Protein AF-A0A1M5GY16-F1 (afdb_monomer)

Mean predicted aligned error: 4.2 Å

Sequence (91 aa):
MSNTTAQPKHLLAFLREHRGNEANFQQINEQIGQALQEEWDAVQRESLQEVQDKYAGAYTTAREQGGSAWPEFERYVSELEKCLLAADKAA

Organism: NCBI:txid1302690

Secondary structure (DSSP, 8-state):
----TT-HHHHHHHHHHHTT-GGGHHHHHHHHHHHTTS---HHHHHHHHHHIIIIIHHHHHHHHTTS--HHHHHHHHHHHHHHHHHHHHH-

Solvent-accessible surface area (backbone atoms only — not comparable to full-atom values): 5143 Å² total; per-residue (Å²): 132,81,80,66,63,53,41,38,65,52,47,48,53,51,47,66,70,44,69,84,42,72,86,39,49,64,62,52,54,49,53,51,55,54,29,68,73,50,93,64,58,69,69,56,43,50,54,49,48,52,46,46,59,56,30,52,48,51,24,52,56,39,43,72,73,73,53,84,31,55,72,38,43,55,50,32,55,52,52,47,47,52,50,32,55,53,46,50,75,76,109

pLDDT: mean 90.0, std 12.17, range [38.84, 97.88]

Foldseek 3Di:
DPPPLLQLVNLLVVLVVQLPDPVCLVVNLVSLVVSLVDDDDPVLSVQSVVLSVVLVVVLVVVVVVPDDSNVSSNSSSVSSNVSSVVRNVVD

Nearest PDB structures (foldseek):
  4e18-assembly1_A  TM=4.528E-01  e=1.389E+00  Gallus gallus

Structure (mmCIF, N/CA/C/O backbone):
data_AF-A0A1M5GY16-F1
#
_entry.id   AF-A0A1M5GY16-F1
#
loop_
_atom_site.group_PDB
_atom_site.id
_atom_site.type_symbol
_atom_site.label_atom_id
_atom_site.label_alt_id
_atom_site.label_comp_id
_atom_site.label_asym_id
_atom_site.label_entity_id
_atom_site.label_seq_id
_atom_site.pdbx_PDB_ins_code
_atom_site.Cartn_x
_atom_site.Cartn_y
_atom_site.Cartn_z
_atom_site.occupancy
_atom_site.B_iso_or_equiv
_atom_site.auth_seq_id
_atom_site.auth_comp_id
_atom_site.auth_asym_id
_atom_site.auth_atom_id
_atom_site.pdbx_PDB_model_num
ATOM 1 N N . MET A 1 1 ? 19.821 -18.843 -3.285 1.00 38.84 1 MET A N 1
ATOM 2 C CA . MET A 1 1 ? 18.383 -19.110 -3.475 1.00 38.84 1 MET A CA 1
ATOM 3 C C . MET A 1 1 ? 17.692 -17.778 -3.285 1.00 38.84 1 MET A C 1
ATOM 5 O O . MET A 1 1 ? 17.627 -17.315 -2.155 1.00 38.84 1 MET A O 1
ATOM 9 N N . SER A 1 2 ? 17.336 -17.097 -4.371 1.00 39.03 2 SER A N 1
ATOM 10 C CA . SER A 1 2 ? 16.651 -15.808 -4.277 1.00 39.03 2 SER A CA 1
ATOM 11 C C . SER A 1 2 ? 15.229 -16.090 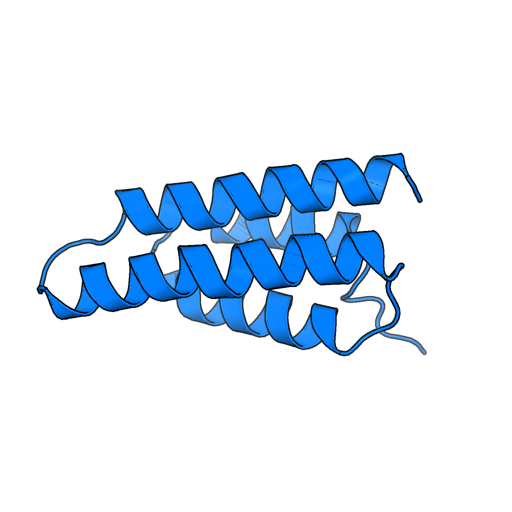-3.812 1.00 39.03 2 SER A C 1
ATOM 13 O O . SER A 1 2 ? 14.418 -16.573 -4.599 1.00 39.03 2 SER A O 1
ATOM 15 N N . ASN A 1 3 ? 14.953 -15.882 -2.524 1.00 41.84 3 ASN A N 1
ATOM 16 C CA . ASN A 1 3 ? 13.585 -15.823 -2.018 1.00 41.84 3 ASN A CA 1
ATOM 17 C C . ASN A 1 3 ? 12.905 -14.710 -2.813 1.00 41.84 3 ASN A C 1
ATOM 19 O O . ASN A 1 3 ? 13.228 -13.547 -2.626 1.00 41.84 3 ASN A O 1
ATOM 23 N N . THR A 1 4 ? 12.091 -15.070 -3.804 1.00 52.84 4 THR A N 1
ATOM 24 C CA . THR A 1 4 ? 11.586 -14.114 -4.796 1.00 52.84 4 THR A CA 1
ATOM 25 C C . THR A 1 4 ? 10.317 -13.459 -4.263 1.00 52.84 4 THR A C 1
ATOM 27 O O . THR A 1 4 ? 9.232 -13.602 -4.825 1.00 52.84 4 THR A O 1
ATOM 30 N N . THR A 1 5 ? 10.427 -12.820 -3.103 1.00 58.94 5 THR A N 1
ATO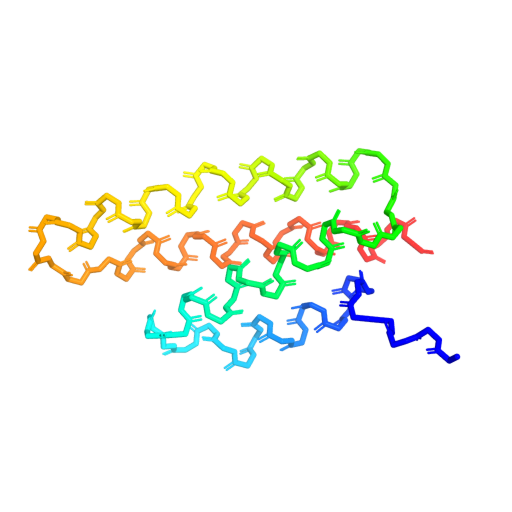M 31 C CA . THR A 1 5 ? 9.320 -12.132 -2.435 1.00 58.94 5 THR A CA 1
ATOM 32 C C . THR A 1 5 ? 8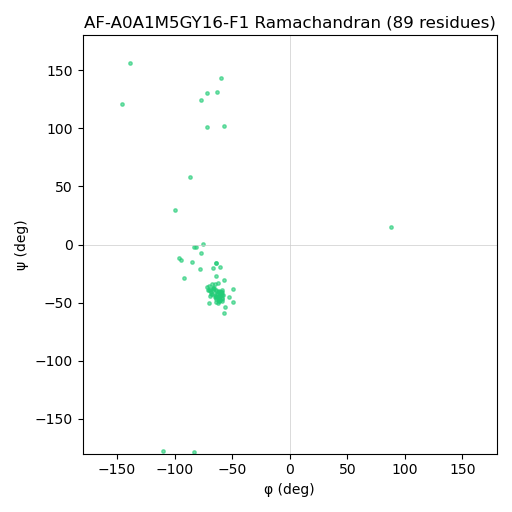.844 -10.910 -3.216 1.00 58.94 5 THR A C 1
ATOM 34 O O . THR A 1 5 ? 7.684 -10.535 -3.067 1.00 58.94 5 THR A O 1
ATOM 37 N N . ALA A 1 6 ? 9.663 -10.363 -4.121 1.00 64.88 6 ALA A N 1
ATOM 38 C CA . ALA A 1 6 ? 9.275 -9.265 -5.002 1.00 64.88 6 ALA A CA 1
ATOM 39 C C . ALA A 1 6 ? 8.516 -9.647 -6.275 1.00 64.88 6 ALA A C 1
ATOM 41 O O . ALA A 1 6 ? 8.123 -8.747 -7.013 1.00 64.88 6 ALA A O 1
ATOM 42 N N . GLN A 1 7 ? 8.263 -10.929 -6.575 1.00 81.62 7 GLN A N 1
ATOM 43 C CA . GLN A 1 7 ? 7.444 -11.204 -7.760 1.00 81.62 7 GLN A CA 1
ATOM 44 C C . GLN A 1 7 ? 6.036 -10.620 -7.573 1.00 81.62 7 GLN A C 1
ATOM 46 O O . GLN A 1 7 ? 5.393 -10.930 -6.560 1.00 81.62 7 GLN A O 1
ATOM 51 N N . PRO A 1 8 ? 5.504 -9.865 -8.555 1.00 89.25 8 PRO A N 1
ATOM 52 C CA . PRO A 1 8 ? 4.165 -9.286 -8.473 1.00 89.25 8 PRO A CA 1
ATOM 53 C C . PRO A 1 8 ? 3.090 -10.304 -8.065 1.00 89.25 8 PRO A C 1
ATOM 55 O O . PRO A 1 8 ? 2.231 -10.001 -7.238 1.00 89.25 8 PRO A O 1
ATOM 58 N N . LYS A 1 9 ? 3.186 -11.552 -8.548 1.00 90.38 9 LYS A N 1
ATOM 59 C CA . LYS A 1 9 ? 2.278 -12.658 -8.184 1.00 90.38 9 LYS A CA 1
ATOM 60 C C . LYS A 1 9 ? 2.289 -13.003 -6.698 1.00 90.38 9 LYS A C 1
ATOM 62 O O . LYS A 1 9 ? 1.224 -13.230 -6.126 1.00 90.38 9 LYS A O 1
ATOM 67 N N . HIS A 1 10 ? 3.465 -13.058 -6.075 1.00 91.44 10 HIS A N 1
ATOM 68 C CA . HIS A 1 10 ? 3.583 -13.381 -4.653 1.00 91.44 10 HIS A CA 1
ATOM 69 C C . HIS A 1 10 ? 3.008 -12.258 -3.791 1.00 91.44 10 HIS A C 1
ATOM 71 O O . HIS A 1 10 ? 2.241 -12.529 -2.869 1.00 91.44 10 HIS A O 1
ATOM 77 N N . LEU A 1 11 ? 3.289 -11.004 -4.147 1.00 93.06 11 LEU A N 1
ATOM 78 C CA . LEU A 1 11 ? 2.729 -9.846 -3.451 1.00 93.06 11 LEU A CA 1
ATOM 79 C C . LEU A 1 11 ? 1.211 -9.746 -3.616 1.00 93.06 11 LEU A C 1
ATOM 81 O O . LEU A 1 11 ? 0.519 -9.425 -2.655 1.00 93.06 11 LEU A O 1
ATOM 85 N N . LEU A 1 12 ? 0.672 -10.080 -4.793 1.00 94.81 12 LEU A N 1
ATOM 86 C CA . LEU A 1 12 ? -0.775 -10.156 -5.016 1.00 94.81 12 LEU A CA 1
ATOM 87 C C . LEU A 1 12 ? -1.441 -11.225 -4.147 1.00 94.81 12 LEU A C 1
ATOM 89 O O . LEU A 1 12 ? -2.499 -10.970 -3.570 1.00 94.81 12 LEU A O 1
ATOM 93 N N . ALA A 1 13 ? -0.846 -12.417 -4.058 1.00 94.19 13 ALA A N 1
ATOM 94 C CA . ALA A 1 13 ? -1.359 -13.486 -3.204 1.00 94.19 13 ALA A CA 1
ATOM 95 C C . ALA A 1 13 ? -1.362 -13.054 -1.731 1.00 94.19 13 ALA A C 1
ATOM 97 O O . ALA A 1 13 ? -2.393 -13.141 -1.066 1.00 94.19 13 ALA A O 1
ATOM 98 N N . PHE A 1 14 ? -0.244 -12.491 -1.274 1.00 95.06 14 PHE A N 1
ATOM 99 C CA . PHE A 1 14 ? -0.08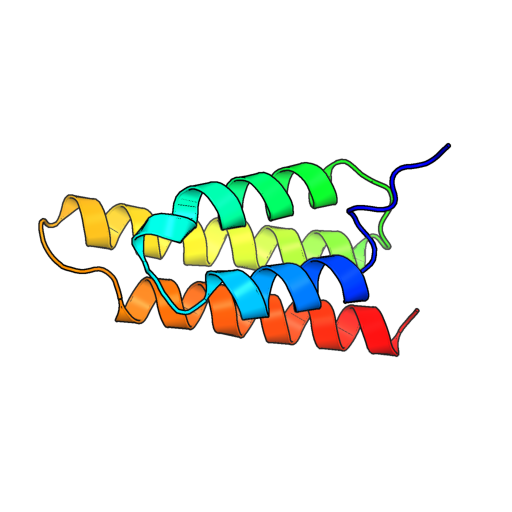8 -11.958 0.072 1.00 95.06 14 PHE A CA 1
ATOM 100 C C . PHE A 1 14 ? -1.115 -10.850 0.384 1.00 95.06 14 PHE A C 1
ATOM 102 O O . PHE A 1 14 ? -1.803 -10.896 1.402 1.00 95.06 14 PHE A O 1
ATOM 109 N N . LEU A 1 15 ? -1.307 -9.882 -0.519 1.00 95.62 15 LEU A N 1
ATOM 110 C CA . LEU A 1 15 ? -2.305 -8.820 -0.345 1.00 95.62 15 LEU A CA 1
ATOM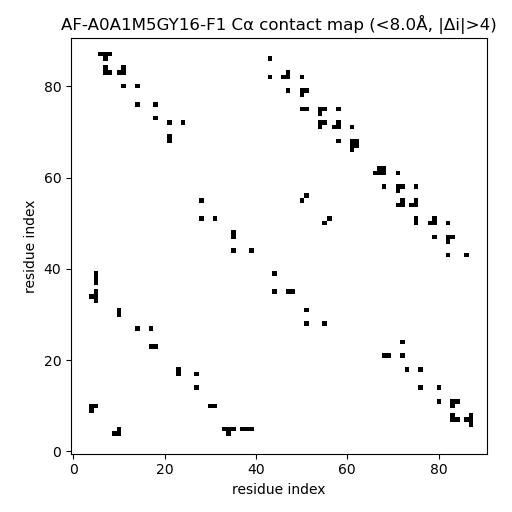 111 C C . LEU A 1 15 ? -3.723 -9.369 -0.216 1.00 95.62 15 LEU A C 1
ATOM 113 O O . LEU A 1 15 ? -4.489 -8.903 0.624 1.00 95.62 15 LEU A O 1
ATOM 117 N N . ARG A 1 16 ? -4.085 -10.368 -1.023 1.00 94.88 16 ARG A N 1
ATOM 118 C CA . ARG A 1 16 ? -5.418 -10.986 -0.975 1.00 94.88 16 ARG A CA 1
ATOM 119 C C . ARG A 1 16 ? -5.670 -11.754 0.314 1.00 94.88 16 ARG A C 1
ATOM 121 O O . ARG A 1 16 ? -6.802 -11.752 0.786 1.00 94.88 16 ARG A O 1
ATOM 128 N N . GLU A 1 17 ? -4.641 -12.370 0.881 1.00 96.44 17 GLU A N 1
ATOM 129 C CA . GLU A 1 17 ? -4.723 -13.041 2.179 1.00 96.44 17 GLU A CA 1
ATOM 130 C C . GLU A 1 17 ? -4.909 -12.034 3.323 1.00 96.44 17 GLU A C 1
ATOM 132 O O . GLU A 1 17 ? -5.732 -12.238 4.216 1.00 96.44 17 GLU A O 1
ATOM 137 N N . HIS A 1 18 ? -4.207 -10.901 3.263 1.00 95.81 18 HIS A N 1
ATOM 138 C CA . HIS A 1 18 ? -4.152 -9.949 4.370 1.00 95.81 18 HIS A CA 1
ATOM 139 C C . HIS A 1 18 ? -5.148 -8.778 4.281 1.00 95.81 18 HIS A C 1
ATOM 141 O O . HIS A 1 18 ? -5.375 -8.110 5.292 1.00 95.81 18 HIS A O 1
ATOM 147 N N . ARG A 1 19 ? -5.814 -8.550 3.138 1.00 95.62 19 ARG A N 1
ATOM 148 C CA . ARG A 1 19 ? -6.771 -7.435 2.942 1.00 95.62 19 ARG A CA 1
ATOM 149 C C . ARG A 1 19 ? -8.023 -7.471 3.817 1.00 95.62 19 ARG A C 1
ATOM 151 O O . ARG A 1 19 ? -8.750 -6.488 3.863 1.00 95.62 19 ARG A O 1
ATOM 158 N N . GLY A 1 20 ? -8.337 -8.604 4.442 1.00 94.38 20 GLY A N 1
ATOM 159 C CA . GLY A 1 20 ? -9.574 -8.773 5.212 1.00 94.38 20 GLY A CA 1
ATOM 160 C C . GLY A 1 20 ? -9.557 -8.118 6.595 1.00 94.38 20 GLY A C 1
ATOM 161 O O . GLY A 1 20 ? -10.582 -8.118 7.270 1.00 94.38 20 GLY A O 1
ATOM 162 N N . ASN A 1 21 ? -8.410 -7.600 7.044 1.00 94.56 21 ASN A N 1
ATOM 163 C CA . ASN A 1 21 ? -8.250 -7.067 8.392 1.00 94.56 21 ASN A CA 1
ATOM 164 C C . ASN A 1 21 ? -7.285 -5.873 8.405 1.00 94.56 21 ASN A C 1
ATOM 166 O O . ASN A 1 21 ? -6.112 -6.016 8.069 1.00 94.56 21 ASN A O 1
ATOM 170 N N . GLU A 1 22 ? -7.774 -4.721 8.864 1.00 94.94 22 GLU A N 1
ATOM 171 C CA . GLU A 1 22 ? -7.021 -3.466 8.998 1.00 94.94 22 GLU A CA 1
ATOM 172 C C . GLU A 1 22 ? -5.777 -3.619 9.885 1.00 94.94 22 GLU A C 1
ATOM 174 O O . GLU A 1 22 ? -4.750 -2.987 9.643 1.00 94.94 22 GLU A O 1
ATOM 179 N N . ALA A 1 23 ? -5.820 -4.523 10.872 1.00 94.31 23 ALA A N 1
ATOM 180 C CA . ALA A 1 23 ? -4.675 -4.822 11.732 1.00 94.31 23 ALA A CA 1
ATOM 181 C C . ALA A 1 23 ? -3.456 -5.359 10.956 1.00 94.31 23 ALA A C 1
ATOM 183 O O . ALA A 1 23 ? -2.333 -5.273 11.449 1.00 94.31 23 ALA A O 1
ATOM 184 N N . ASN A 1 24 ? -3.654 -5.863 9.733 1.00 96.56 24 ASN A N 1
ATOM 185 C CA . ASN A 1 24 ? -2.574 -6.345 8.875 1.00 96.56 24 ASN A CA 1
ATOM 186 C C . ASN A 1 24 ? -1.843 -5.222 8.125 1.00 96.56 24 ASN A C 1
ATOM 188 O O . ASN A 1 24 ? -0.895 -5.512 7.397 1.00 96.56 24 ASN A O 1
ATOM 192 N N . PHE A 1 25 ? -2.250 -3.954 8.274 1.00 96.75 25 PHE A N 1
ATOM 193 C CA . PHE A 1 25 ? -1.624 -2.827 7.577 1.00 96.75 25 PHE A CA 1
ATOM 194 C C . PHE A 1 25 ? -0.099 -2.826 7.702 1.00 96.75 25 PHE A C 1
ATOM 196 O O . PHE A 1 25 ? 0.593 -2.712 6.695 1.00 96.75 25 PHE A O 1
ATOM 203 N N . GLN A 1 26 ? 0.424 -2.973 8.924 1.00 95.94 26 GLN A N 1
ATOM 204 C CA . GLN A 1 26 ? 1.865 -2.921 9.157 1.00 95.94 26 GLN A CA 1
ATOM 205 C C . GLN A 1 26 ? 2.583 -4.046 8.407 1.00 95.94 26 GLN A C 1
ATOM 207 O O . GLN A 1 26 ? 3.559 -3.788 7.710 1.00 95.94 26 GLN A O 1
ATOM 212 N N . GLN A 1 27 ? 2.045 -5.265 8.477 1.00 96.38 27 GLN A N 1
ATOM 213 C CA . GLN A 1 27 ? 2.594 -6.422 7.777 1.00 96.38 27 GLN A CA 1
ATOM 214 C C . GLN A 1 27 ? 2.588 -6.213 6.254 1.00 96.38 27 GLN A C 1
ATOM 216 O O . GLN A 1 27 ? 3.559 -6.544 5.578 1.00 96.38 27 GLN A O 1
ATOM 221 N N . ILE A 1 28 ? 1.518 -5.621 5.710 1.00 96.44 28 ILE A N 1
ATOM 222 C CA . ILE A 1 28 ? 1.431 -5.271 4.287 1.00 96.44 28 ILE A CA 1
ATOM 223 C C . ILE A 1 28 ? 2.465 -4.221 3.908 1.00 96.44 28 ILE A C 1
ATOM 225 O O . ILE A 1 28 ? 3.200 -4.409 2.940 1.00 96.44 28 ILE A O 1
ATOM 229 N N . ASN A 1 29 ? 2.556 -3.142 4.677 1.00 96.19 29 ASN A N 1
ATOM 230 C CA . ASN A 1 29 ? 3.473 -2.056 4.378 1.00 96.19 29 ASN A CA 1
ATOM 231 C C . ASN A 1 29 ? 4.942 -2.504 4.457 1.00 96.19 29 ASN A C 1
ATOM 233 O O . ASN A 1 29 ? 5.747 -2.130 3.607 1.00 96.19 29 ASN A O 1
ATOM 237 N N . GLU A 1 30 ? 5.288 -3.347 5.431 1.00 95.12 30 GLU A N 1
ATOM 238 C CA . GLU A 1 30 ? 6.622 -3.941 5.557 1.00 95.12 30 GLU A CA 1
ATOM 239 C C . GLU A 1 30 ? 6.945 -4.868 4.381 1.00 95.12 30 GLU A C 1
ATOM 241 O O . GLU A 1 30 ? 8.026 -4.754 3.804 1.00 95.12 30 GLU A O 1
ATOM 246 N N . GLN A 1 31 ? 6.010 -5.733 3.975 1.00 94.44 31 GLN A N 1
ATOM 247 C CA . GLN A 1 31 ? 6.212 -6.641 2.843 1.00 94.44 31 GLN A CA 1
ATOM 248 C C . GLN A 1 31 ? 6.432 -5.876 1.528 1.00 94.44 31 GLN A C 1
ATOM 250 O O . GLN A 1 31 ? 7.304 -6.239 0.738 1.00 94.44 31 GLN A O 1
ATOM 255 N N . ILE A 1 32 ? 5.682 -4.792 1.301 1.00 94.50 32 ILE A N 1
ATOM 256 C CA . ILE A 1 32 ? 5.871 -3.912 0.138 1.00 94.50 32 ILE A CA 1
ATOM 257 C C . ILE A 1 32 ? 7.209 -3.169 0.219 1.00 94.50 32 ILE A C 1
ATOM 259 O O . ILE A 1 32 ? 7.936 -3.115 -0.771 1.00 94.50 32 ILE A O 1
ATOM 263 N N . GLY A 1 33 ? 7.582 -2.657 1.395 1.00 93.94 33 GLY A N 1
ATOM 264 C CA . GLY A 1 33 ? 8.874 -1.999 1.599 1.00 93.94 33 GLY A CA 1
ATOM 265 C C . GLY A 1 33 ? 10.066 -2.930 1.355 1.00 93.94 33 GLY A C 1
ATOM 266 O O . GLY A 1 33 ? 11.046 -2.518 0.739 1.00 93.94 33 GLY A O 1
ATOM 267 N N . GLN A 1 34 ? 9.976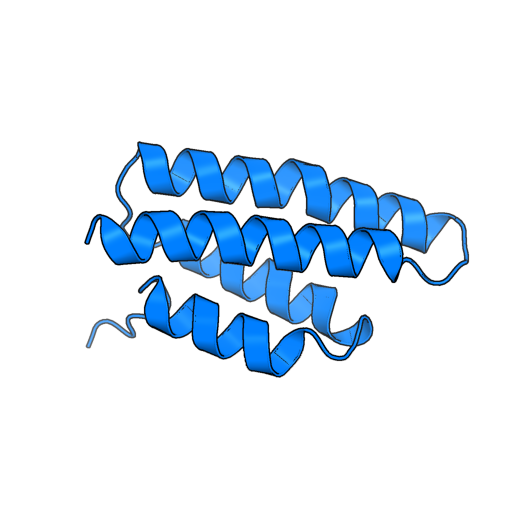 -4.195 1.778 1.00 92.62 34 GLN A N 1
ATOM 268 C CA . GLN A 1 34 ? 10.981 -5.218 1.470 1.00 92.62 34 GLN A CA 1
ATOM 269 C C . GLN A 1 34 ? 11.042 -5.501 -0.029 1.00 92.62 34 GLN A C 1
ATOM 271 O O . GLN A 1 34 ? 12.128 -5.509 -0.603 1.00 92.62 34 GLN A O 1
ATOM 276 N N . ALA A 1 35 ? 9.887 -5.657 -0.681 1.00 91.06 35 ALA A N 1
ATOM 277 C CA . ALA A 1 35 ? 9.841 -5.876 -2.118 1.00 91.06 35 ALA A CA 1
ATOM 278 C C . ALA A 1 35 ? 10.500 -4.731 -2.894 1.00 91.06 35 ALA A C 1
ATOM 280 O O . ALA A 1 35 ? 11.258 -4.992 -3.819 1.00 91.06 35 ALA A O 1
ATOM 281 N N . LEU A 1 36 ? 10.290 -3.477 -2.487 1.00 91.31 36 LEU A N 1
ATOM 282 C CA . LEU A 1 36 ? 10.937 -2.310 -3.092 1.00 91.31 36 LEU A CA 1
ATOM 283 C C . LEU A 1 36 ? 12.466 -2.297 -2.928 1.00 91.31 36 LEU A C 1
ATOM 285 O O . LEU A 1 36 ? 13.138 -1.548 -3.630 1.00 91.31 36 LEU A O 1
ATOM 289 N N . GLN A 1 37 ? 13.053 -3.097 -2.035 1.00 89.75 37 GLN A N 1
ATOM 290 C CA . GLN A 1 37 ? 14.511 -3.258 -1.939 1.00 89.75 37 GLN A CA 1
ATOM 291 C C . GLN A 1 37 ? 15.069 -4.303 -2.915 1.00 89.75 37 GLN A C 1
ATOM 293 O O . GLN A 1 37 ? 16.277 -4.320 -3.151 1.00 89.75 37 GLN A O 1
ATOM 298 N N . GLU A 1 38 ? 14.215 -5.150 -3.488 1.00 88.50 38 GLU A N 1
ATOM 299 C CA . GLU A 1 38 ? 14.596 -6.144 -4.492 1.00 88.50 38 GLU A CA 1
ATOM 300 C C . GLU A 1 38 ? 14.657 -5.527 -5.908 1.00 88.50 38 GLU A C 1
ATOM 302 O O . GLU A 1 38 ? 14.475 -4.320 -6.111 1.00 88.50 38 GLU A O 1
ATOM 307 N N . GLU A 1 39 ? 14.964 -6.359 -6.905 1.00 84.69 39 GLU A N 1
ATOM 308 C CA . GLU A 1 39 ? 15.062 -5.954 -8.308 1.00 84.69 39 GLU A CA 1
ATOM 309 C C . GLU A 1 39 ? 13.669 -5.793 -8.936 1.00 84.69 39 GLU A C 1
ATOM 311 O O . GLU A 1 39 ? 12.860 -6.719 -8.937 1.00 84.69 39 GLU A O 1
ATOM 316 N N . TRP A 1 40 ? 13.416 -4.605 -9.483 1.00 86.69 40 TRP A N 1
ATOM 317 C CA . TRP A 1 40 ? 12.196 -4.223 -10.193 1.00 86.69 40 TRP A CA 1
ATOM 318 C C . TRP A 1 40 ? 12.567 -3.403 -11.419 1.00 86.69 40 TRP A C 1
ATOM 320 O O . TRP A 1 40 ? 13.593 -2.717 -11.429 1.00 86.69 40 TRP A O 1
ATOM 330 N N . ASP A 1 41 ? 11.682 -3.390 -12.410 1.00 89.38 41 ASP A N 1
ATOM 331 C CA . ASP A 1 41 ? 11.713 -2.334 -13.414 1.00 89.38 41 ASP A CA 1
ATOM 332 C C . ASP A 1 41 ? 11.528 -0.955 -12.747 1.00 89.38 41 ASP A C 1
ATOM 334 O O . ASP A 1 41 ? 10.767 -0.810 -11.786 1.00 89.38 41 ASP A O 1
ATOM 338 N N . ALA A 1 42 ? 12.228 0.067 -13.250 1.00 90.38 42 ALA A N 1
ATOM 339 C CA . ALA A 1 42 ? 12.247 1.394 -12.636 1.00 90.38 42 ALA A CA 1
ATOM 340 C C . ALA A 1 42 ? 10.847 2.024 -12.555 1.00 90.38 42 ALA A C 1
ATOM 342 O O . ALA A 1 42 ? 10.496 2.592 -11.521 1.00 90.38 42 ALA A O 1
ATOM 343 N N . VAL A 1 43 ? 10.032 1.866 -13.604 1.00 90.25 43 VAL A N 1
ATOM 344 C CA . VAL A 1 43 ? 8.671 2.420 -13.668 1.00 90.25 43 VAL A CA 1
ATOM 345 C C . VAL A 1 43 ? 7.745 1.667 -12.717 1.00 90.25 43 VAL A C 1
ATOM 347 O O . VAL A 1 43 ? 6.913 2.272 -12.037 1.00 90.25 43 VAL A O 1
ATOM 350 N N . GLN A 1 44 ? 7.897 0.344 -12.631 1.00 90.81 44 GLN A N 1
ATOM 351 C CA . GLN A 1 44 ? 7.124 -0.480 -11.698 1.00 90.81 44 GLN A CA 1
ATOM 352 C C . GLN A 1 44 ? 7.458 -0.143 -10.241 1.00 90.81 44 GLN A C 1
ATOM 354 O O . GLN A 1 44 ? 6.552 0.000 -9.419 1.00 90.81 44 GLN A O 1
ATOM 359 N N . ARG A 1 45 ? 8.749 0.029 -9.933 1.00 92.44 45 ARG A N 1
ATOM 360 C CA . ARG A 1 45 ? 9.232 0.431 -8.609 1.00 92.44 45 ARG A CA 1
ATOM 361 C C . ARG A 1 45 ? 8.702 1.803 -8.211 1.00 92.44 45 ARG A C 1
ATOM 363 O O . ARG A 1 45 ? 8.201 1.948 -7.103 1.00 92.44 45 ARG A O 1
ATOM 370 N N . GLU A 1 46 ? 8.811 2.788 -9.101 1.00 94.44 46 GLU A N 1
ATOM 371 C CA . GLU A 1 46 ? 8.314 4.147 -8.868 1.00 94.44 46 GLU A CA 1
ATOM 372 C C . GLU A 1 46 ? 6.806 4.135 -8.600 1.00 94.44 46 GLU A C 1
ATOM 374 O O . GLU A 1 46 ? 6.367 4.636 -7.568 1.00 94.44 46 GLU A O 1
ATOM 379 N N . SER A 1 47 ? 6.029 3.447 -9.443 1.00 93.38 47 SER A N 1
ATOM 380 C CA . SER A 1 47 ? 4.574 3.321 -9.269 1.00 93.38 47 SER A CA 1
ATOM 381 C C . SER A 1 47 ? 4.201 2.693 -7.920 1.00 93.38 47 SER A C 1
ATOM 383 O O . SER A 1 47 ? 3.287 3.157 -7.236 1.00 93.38 47 SER A O 1
ATOM 385 N N . LEU A 1 48 ? 4.911 1.636 -7.513 1.00 94.06 48 LEU A N 1
ATOM 386 C CA . LEU A 1 48 ? 4.646 0.947 -6.252 1.00 94.06 48 LEU A CA 1
ATOM 387 C C . LEU A 1 48 ? 5.048 1.800 -5.037 1.00 94.06 48 LEU A C 1
ATOM 389 O O . LEU A 1 48 ? 4.310 1.832 -4.050 1.00 94.06 48 LEU A O 1
ATOM 393 N N . GLN A 1 49 ? 6.168 2.526 -5.124 1.00 95.56 49 GLN A N 1
ATOM 394 C CA . GLN A 1 49 ? 6.621 3.463 -4.091 1.00 95.56 49 GLN A CA 1
ATOM 395 C C . GLN A 1 49 ? 5.646 4.631 -3.921 1.00 95.56 49 GLN A C 1
ATOM 397 O O . GLN A 1 49 ? 5.277 4.953 -2.796 1.00 95.56 49 GLN A O 1
ATOM 402 N N . GLU A 1 50 ? 5.158 5.223 -5.015 1.00 95.88 50 GLU A N 1
ATOM 403 C CA . GLU A 1 50 ? 4.170 6.306 -4.956 1.00 95.88 50 GLU A CA 1
ATOM 404 C C . GLU A 1 50 ? 2.880 5.870 -4.254 1.00 95.88 50 GLU A C 1
ATOM 406 O O . GLU A 1 50 ? 2.319 6.611 -3.439 1.00 95.88 50 GLU A O 1
ATOM 411 N N . VAL A 1 51 ? 2.402 4.656 -4.552 1.00 96.31 51 VAL A N 1
ATOM 412 C CA . VAL A 1 51 ? 1.235 4.079 -3.876 1.00 96.31 51 VAL A CA 1
ATOM 413 C C . VAL A 1 51 ? 1.525 3.873 -2.390 1.00 96.31 51 VAL A C 1
ATOM 415 O O . VAL A 1 51 ? 0.683 4.231 -1.561 1.00 96.31 51 VAL A O 1
ATOM 418 N N . GLN A 1 52 ? 2.697 3.329 -2.046 1.00 95.31 52 GLN A N 1
ATOM 419 C CA . GLN A 1 52 ? 3.110 3.156 -0.656 1.00 95.31 52 GLN A CA 1
ATOM 420 C C . GLN A 1 52 ? 3.097 4.493 0.086 1.00 95.31 52 GLN A C 1
ATOM 422 O O . GLN A 1 52 ? 2.329 4.648 1.030 1.00 95.31 52 GLN A O 1
ATOM 427 N N . ASP A 1 53 ? 3.858 5.481 -0.371 1.00 94.88 53 ASP A N 1
ATOM 428 C CA . ASP A 1 53 ? 4.041 6.746 0.344 1.00 94.88 53 ASP A CA 1
ATOM 429 C C . ASP A 1 53 ? 2.720 7.503 0.517 1.00 94.88 53 ASP A C 1
ATOM 431 O O . ASP A 1 53 ? 2.387 7.981 1.607 1.00 94.88 53 ASP A O 1
ATOM 435 N N . LYS A 1 54 ? 1.920 7.574 -0.551 1.00 95.31 54 LYS A N 1
ATOM 436 C CA . LYS A 1 54 ? 0.676 8.344 -0.556 1.00 95.31 54 LYS A CA 1
ATOM 437 C C . LYS A 1 54 ? -0.402 7.719 0.321 1.00 95.31 54 LYS A C 1
ATOM 439 O O . LYS A 1 54 ? -1.044 8.416 1.109 1.00 95.31 54 LYS A O 1
ATOM 444 N N . TYR A 1 55 ? -0.658 6.426 0.149 1.00 95.88 55 TYR A N 1
ATOM 445 C CA . TYR A 1 55 ? -1.815 5.784 0.769 1.00 95.88 55 TYR A CA 1
ATOM 446 C C . TYR A 1 55 ? -1.491 5.182 2.141 1.00 95.88 55 TYR A C 1
ATOM 448 O O . TYR A 1 55 ? -2.362 5.205 3.012 1.00 95.88 55 TYR A O 1
ATOM 456 N N . ALA A 1 56 ? -0.248 4.752 2.394 1.00 94.75 56 ALA A N 1
ATOM 457 C CA . ALA A 1 56 ? 0.185 4.381 3.744 1.00 94.75 56 ALA A CA 1
ATOM 458 C C . ALA A 1 56 ? 0.223 5.603 4.679 1.00 94.75 56 ALA A C 1
ATOM 460 O O . ALA A 1 56 ? -0.180 5.508 5.843 1.00 94.75 56 ALA A O 1
ATOM 461 N N . GLY A 1 57 ? 0.633 6.769 4.159 1.00 93.62 57 GLY A N 1
ATOM 462 C CA . GLY A 1 57 ? 0.561 8.040 4.882 1.00 93.62 57 GLY A CA 1
ATOM 463 C C . GLY A 1 57 ? -0.877 8.411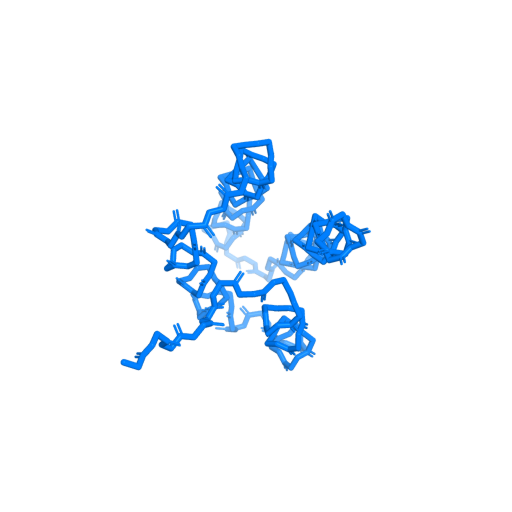 5.249 1.00 93.62 57 GLY A C 1
ATOM 464 O O . GLY A 1 57 ? -1.166 8.680 6.413 1.00 93.62 57 GLY A O 1
ATOM 465 N N . ALA A 1 58 ? -1.800 8.333 4.282 1.00 94.62 58 ALA A N 1
ATOM 466 C CA . ALA A 1 58 ? -3.219 8.610 4.513 1.00 94.62 58 ALA A CA 1
ATOM 467 C C . ALA A 1 58 ? -3.838 7.693 5.584 1.00 94.62 58 ALA A C 1
ATOM 469 O O . ALA A 1 58 ? -4.543 8.179 6.468 1.00 94.62 58 ALA A O 1
ATOM 470 N N . TYR A 1 59 ? -3.532 6.391 5.548 1.00 95.19 59 TYR A N 1
ATOM 471 C CA . TYR A 1 59 ? -3.965 5.449 6.582 1.00 95.19 59 TYR A CA 1
ATOM 472 C C . TYR A 1 59 ? -3.429 5.825 7.969 1.00 95.19 59 TYR A C 1
ATOM 474 O O . TYR A 1 59 ? -4.193 5.880 8.932 1.00 95.19 59 TYR A O 1
ATOM 482 N N . THR A 1 60 ? -2.129 6.118 8.077 1.00 94.00 60 THR A N 1
ATOM 483 C CA . THR A 1 60 ? -1.500 6.475 9.360 1.00 94.00 60 THR A CA 1
ATOM 484 C C . THR A 1 60 ? -2.159 7.714 9.964 1.00 94.00 60 THR A C 1
ATOM 486 O O . THR A 1 60 ? -2.567 7.692 11.123 1.00 94.00 60 THR A O 1
ATOM 489 N N . THR A 1 61 ? -2.373 8.755 9.156 1.00 94.25 61 THR A N 1
ATOM 490 C CA . THR A 1 61 ? -3.077 9.969 9.589 1.00 94.25 61 THR A CA 1
ATOM 491 C C . THR A 1 61 ? -4.513 9.682 10.042 1.00 94.25 61 THR A C 1
ATOM 493 O O . THR A 1 61 ? -4.958 10.234 11.046 1.00 94.25 61 THR A O 1
ATOM 496 N N . ALA A 1 62 ? -5.249 8.809 9.347 1.00 93.56 62 ALA A N 1
ATOM 497 C CA . ALA A 1 62 ? -6.605 8.432 9.748 1.00 93.56 62 ALA A CA 1
ATOM 498 C C . ALA A 1 62 ? -6.629 7.638 11.072 1.00 93.56 62 ALA A C 1
ATOM 500 O O . ALA A 1 62 ? -7.494 7.873 11.919 1.00 93.56 62 ALA A O 1
ATO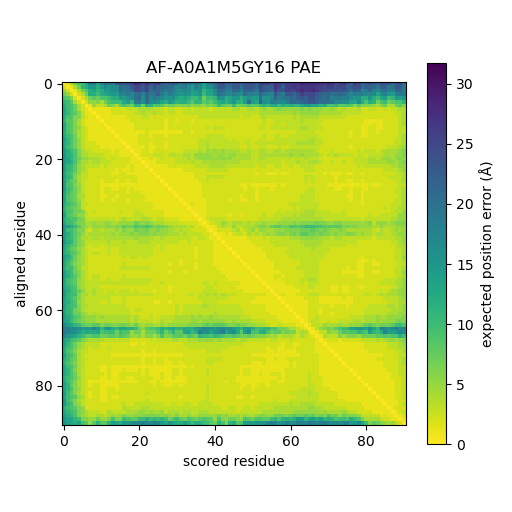M 501 N N . ARG A 1 63 ? -5.648 6.754 11.307 1.00 92.25 63 ARG A N 1
ATOM 502 C CA . ARG A 1 63 ? -5.496 6.024 12.582 1.00 92.25 63 ARG A CA 1
ATOM 503 C C . ARG A 1 63 ? -5.198 6.951 13.756 1.00 92.25 63 ARG A C 1
ATOM 505 O O . ARG A 1 63 ? -5.752 6.755 14.837 1.00 92.25 63 ARG A O 1
ATOM 512 N N . GLU A 1 64 ? -4.358 7.960 13.550 1.00 93.62 64 GLU A N 1
ATOM 513 C CA . GLU A 1 64 ? -4.010 8.956 14.573 1.00 93.62 64 GLU A CA 1
ATOM 514 C C . GLU A 1 64 ? -5.214 9.799 15.017 1.00 93.62 64 GLU A C 1
ATOM 516 O O . GLU A 1 64 ? -5.276 10.231 16.167 1.00 93.62 64 GLU A O 1
ATOM 521 N N . GLN A 1 65 ? -6.211 9.979 14.147 1.00 92.69 65 GLN A N 1
ATOM 522 C CA . GLN A 1 65 ? -7.451 10.699 14.462 1.00 92.69 65 GLN A CA 1
ATOM 523 C C . GLN A 1 65 ? -8.430 9.889 15.337 1.00 92.69 65 GLN A C 1
ATOM 525 O O . GLN A 1 65 ? -9.485 10.399 15.714 1.00 92.69 65 GLN A O 1
ATOM 530 N N . GLY A 1 66 ? -8.076 8.655 15.717 1.00 76.50 66 GLY A N 1
ATOM 531 C CA . GLY A 1 66 ? -8.771 7.887 16.757 1.00 76.50 66 GLY A CA 1
ATOM 532 C C . GLY A 1 66 ? -9.955 7.044 16.278 1.00 76.50 66 GLY A C 1
ATOM 533 O O . GLY A 1 66 ? -10.747 6.592 17.105 1.00 76.50 66 GLY A O 1
ATOM 534 N N . GLY A 1 67 ? -10.078 6.811 14.968 1.00 82.12 67 GLY A N 1
ATOM 535 C CA . GLY A 1 67 ? -11.117 5.972 14.365 1.00 82.12 67 GLY A CA 1
ATOM 536 C C . GLY A 1 67 ? -10.602 4.656 13.774 1.00 82.12 67 GLY A C 1
ATOM 537 O O . GLY A 1 67 ? -9.414 4.322 13.836 1.00 82.12 67 GLY A O 1
ATOM 538 N N . SER A 1 68 ? -11.525 3.904 13.170 1.00 88.06 68 SER A N 1
ATOM 539 C CA . SER A 1 68 ? -11.151 2.927 12.144 1.00 88.06 68 SER A CA 1
ATOM 540 C C . SER A 1 68 ? -10.753 3.693 10.886 1.00 88.06 68 SER A C 1
ATOM 542 O O . SER A 1 68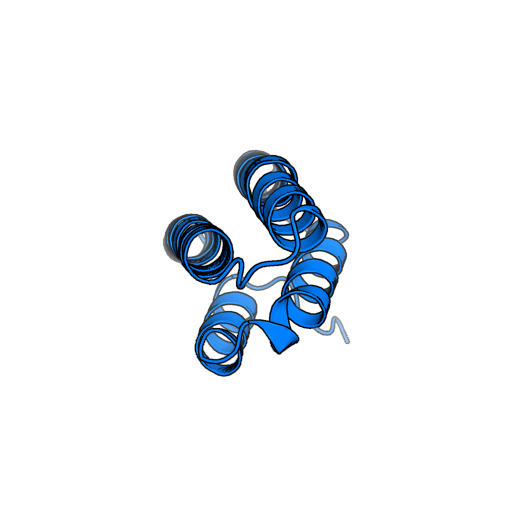 ? -11.492 4.571 10.444 1.00 88.06 68 SER A O 1
ATOM 544 N N . ALA A 1 69 ? -9.597 3.350 10.329 1.00 95.50 69 ALA A N 1
ATOM 545 C CA . ALA A 1 69 ? -9.100 3.837 9.049 1.00 95.50 69 ALA A CA 1
ATOM 546 C C . ALA A 1 69 ? -9.366 2.800 7.946 1.00 95.50 69 ALA A C 1
ATOM 548 O O . ALA A 1 69 ? -8.606 2.680 6.985 1.00 95.50 69 ALA A O 1
ATOM 549 N N . TRP A 1 70 ? -10.436 2.007 8.100 1.00 95.56 70 TRP A N 1
ATOM 550 C CA . TRP A 1 70 ? -10.840 0.987 7.138 1.00 95.56 70 TRP A CA 1
ATOM 551 C C . TRP A 1 70 ? -10.978 1.533 5.706 1.00 95.56 70 TRP A C 1
ATOM 553 O O . TRP A 1 70 ? -10.431 0.903 4.801 1.00 95.56 70 TRP A O 1
ATOM 563 N N . PRO A 1 71 ? -11.616 2.697 5.454 1.00 95.88 71 PRO A N 1
ATOM 564 C CA . PRO A 1 71 ? -11.697 3.249 4.100 1.00 95.88 71 PRO A CA 1
ATOM 565 C C . PRO A 1 71 ? -10.320 3.533 3.483 1.00 95.88 71 PRO A C 1
ATOM 567 O O . PRO A 1 71 ? -10.081 3.239 2.309 1.00 95.88 71 PRO A O 1
ATOM 570 N N . GLU A 1 72 ? -9.395 4.087 4.265 1.00 97.12 72 GLU A N 1
ATOM 571 C CA . GLU A 1 72 ? -8.028 4.383 3.841 1.00 97.12 72 GLU A CA 1
ATOM 572 C C . GLU A 1 72 ? -7.220 3.102 3.624 1.00 97.12 72 GLU A C 1
ATOM 574 O O . GLU A 1 72 ? -6.481 2.999 2.643 1.00 97.12 72 GLU A O 1
ATOM 579 N N . PHE A 1 73 ? -7.405 2.104 4.488 1.00 97.50 73 PHE A N 1
ATOM 580 C CA . PHE A 1 73 ? -6.806 0.782 4.352 1.00 97.50 73 PHE A CA 1
ATOM 581 C C . PHE A 1 73 ? -7.286 0.066 3.083 1.00 97.50 73 PHE A C 1
ATOM 583 O O . PHE A 1 73 ? -6.461 -0.372 2.280 1.00 97.50 73 PHE A O 1
ATOM 590 N N . GLU A 1 74 ? -8.599 -0.003 2.839 1.00 97.19 74 GLU A N 1
ATOM 591 C CA . GLU A 1 74 ? -9.147 -0.607 1.618 1.00 97.19 74 GLU A CA 1
ATOM 592 C C . GLU A 1 74 ? -8.636 0.096 0.366 1.00 97.19 74 GLU A C 1
ATOM 594 O O . GLU A 1 74 ? -8.317 -0.557 -0.635 1.00 97.19 74 GLU A O 1
ATOM 599 N N . ARG A 1 75 ? -8.524 1.426 0.419 1.00 97.12 75 ARG A N 1
ATOM 600 C CA . ARG A 1 75 ? -7.964 2.207 -0.678 1.00 97.12 75 ARG A CA 1
ATOM 601 C C . ARG A 1 75 ? -6.495 1.869 -0.909 1.00 97.12 75 ARG A C 1
ATOM 603 O O . ARG A 1 75 ? -6.125 1.624 -2.052 1.00 97.12 75 ARG A O 1
ATOM 610 N N . TYR A 1 76 ? -5.686 1.807 0.146 1.00 97.75 76 TYR A N 1
ATOM 611 C CA . TYR A 1 76 ? -4.275 1.432 0.056 1.00 97.75 76 TYR A CA 1
ATOM 612 C C . TYR A 1 76 ? -4.098 0.059 -0.599 1.00 97.75 76 TYR A C 1
ATOM 614 O O . TYR A 1 76 ? -3.428 -0.053 -1.625 1.00 97.75 76 TYR A O 1
ATOM 622 N N . VAL A 1 77 ? -4.775 -0.967 -0.079 1.00 97.62 77 VAL A N 1
ATOM 623 C CA . VAL A 1 77 ? -4.715 -2.334 -0.622 1.00 97.62 77 VAL A CA 1
ATOM 624 C C . VAL A 1 77 ? -5.188 -2.375 -2.080 1.00 97.62 77 VAL A C 1
ATOM 626 O O . VAL A 1 77 ? -4.573 -3.048 -2.906 1.00 97.62 77 VAL A O 1
ATOM 629 N N . SER A 1 78 ? -6.253 -1.647 -2.427 1.00 97.62 78 SER A N 1
ATOM 630 C CA . SER A 1 78 ? -6.792 -1.636 -3.794 1.00 97.62 78 SER A CA 1
ATOM 631 C C . SER A 1 78 ? -5.835 -0.998 -4.801 1.00 97.62 78 SER A C 1
ATOM 633 O O . SER A 1 78 ? -5.715 -1.477 -5.928 1.00 97.62 78 SER A O 1
ATOM 635 N N . GLU A 1 79 ? -5.153 0.082 -4.422 1.00 97.88 79 GLU A N 1
ATOM 636 C CA . GLU A 1 79 ? -4.176 0.746 -5.291 1.00 97.88 79 GLU A CA 1
ATOM 637 C C . GLU A 1 79 ? -2.899 -0.091 -5.446 1.00 97.88 79 GLU A C 1
ATOM 639 O O . GLU A 1 79 ? -2.376 -0.200 -6.556 1.00 97.88 79 GLU A O 1
ATOM 644 N N . LEU A 1 80 ? -2.461 -0.784 -4.387 1.00 97.00 80 LEU A N 1
ATOM 645 C CA . LEU A 1 80 ? -1.386 -1.776 -4.490 1.00 97.00 80 LEU A CA 1
ATOM 646 C C . LEU A 1 80 ? -1.772 -2.915 -5.438 1.00 97.00 80 LEU A C 1
ATOM 648 O O . LEU A 1 80 ? -0.991 -3.268 -6.317 1.00 97.00 80 LEU A O 1
ATOM 652 N N . GLU A 1 81 ? -2.983 -3.471 -5.306 1.00 96.50 81 GLU A N 1
ATOM 653 C CA . GLU A 1 81 ? -3.460 -4.553 -6.176 1.00 96.50 81 GLU A CA 1
ATOM 654 C C . GLU A 1 81 ? -3.476 -4.117 -7.649 1.00 96.50 81 GLU A C 1
ATOM 656 O O . GLU A 1 81 ? -3.022 -4.867 -8.512 1.00 96.50 81 GLU A O 1
ATOM 661 N N . LYS A 1 82 ? -3.914 -2.887 -7.953 1.00 95.88 82 LYS A N 1
ATOM 662 C CA . LYS A 1 82 ? -3.853 -2.335 -9.319 1.00 95.88 82 LYS A CA 1
ATOM 663 C C . LYS A 1 82 ? -2.419 -2.238 -9.838 1.00 95.88 82 LYS A C 1
ATOM 665 O O . LYS A 1 82 ? -2.162 -2.668 -10.962 1.00 95.88 82 LYS A O 1
ATOM 670 N N . CYS A 1 83 ? -1.506 -1.693 -9.033 1.00 94.62 83 CYS A N 1
ATOM 671 C CA . CYS A 1 83 ? -0.103 -1.531 -9.408 1.00 94.62 83 CYS A CA 1
ATOM 672 C C . CYS A 1 83 ? 0.557 -2.888 -9.691 1.00 94.62 83 CYS A C 1
ATOM 674 O O . CYS A 1 83 ? 1.194 -3.083 -10.725 1.00 94.62 83 CYS A O 1
ATOM 676 N N . LEU A 1 84 ? 0.334 -3.864 -8.812 1.00 94.31 84 LEU A N 1
ATOM 677 C CA . LEU A 1 84 ? 0.908 -5.199 -8.944 1.00 94.31 84 LEU A CA 1
ATOM 678 C C . LEU A 1 84 ? 0.289 -5.996 -10.098 1.00 94.31 84 LEU A C 1
ATOM 680 O O . LEU A 1 84 ? 1.007 -6.717 -10.782 1.00 94.31 84 LEU A O 1
ATOM 684 N N . LEU A 1 85 ? -1.012 -5.845 -10.376 1.00 94.75 85 LEU A N 1
ATOM 685 C CA . LEU A 1 85 ? -1.641 -6.448 -11.559 1.00 94.75 85 LEU A CA 1
ATOM 686 C C . LEU A 1 85 ? -1.100 -5.864 -12.869 1.00 94.75 85 LEU A C 1
ATOM 688 O O . LEU A 1 85 ? -1.041 -6.575 -13.872 1.00 94.75 85 LEU A O 1
ATOM 692 N N . ALA A 1 86 ? -0.747 -4.577 -12.891 1.00 91.56 86 ALA A N 1
ATOM 693 C CA . ALA A 1 86 ? -0.111 -3.962 -14.052 1.00 91.56 86 ALA A CA 1
ATOM 694 C C . ALA A 1 86 ? 1.316 -4.497 -14.249 1.00 91.56 86 ALA A C 1
ATOM 696 O O . ALA A 1 86 ? 1.669 -4.870 -15.367 1.00 91.56 86 ALA A O 1
ATOM 697 N N . ALA A 1 87 ? 2.093 -4.608 -13.167 1.00 89.06 87 ALA A N 1
ATOM 698 C CA . ALA A 1 87 ? 3.438 -5.179 -13.197 1.00 89.06 87 ALA A CA 1
ATOM 699 C C . ALA A 1 87 ? 3.437 -6.661 -13.619 1.00 89.06 87 ALA A C 1
ATOM 701 O O . ALA A 1 87 ? 4.237 -7.051 -14.462 1.00 89.06 87 ALA A O 1
ATOM 702 N N . ASP A 1 88 ? 2.496 -7.466 -13.111 1.00 88.75 88 ASP A N 1
ATOM 703 C CA . ASP A 1 88 ? 2.365 -8.892 -13.451 1.00 88.75 88 ASP A CA 1
ATOM 704 C C . ASP A 1 88 ? 2.073 -9.141 -14.937 1.00 88.75 88 ASP A C 1
ATOM 706 O O . ASP A 1 88 ? 2.511 -10.134 -15.504 1.00 88.75 88 ASP A O 1
ATOM 710 N N . LYS A 1 89 ? 1.329 -8.238 -15.585 1.00 84.81 89 LYS A N 1
ATOM 711 C CA . LYS A 1 89 ? 1.024 -8.332 -17.022 1.00 84.81 89 LYS A CA 1
ATOM 712 C C . LYS A 1 89 ? 2.181 -7.894 -17.918 1.00 84.81 89 LYS A C 1
ATOM 714 O O . LYS A 1 89 ? 2.154 -8.198 -19.108 1.00 84.81 89 LYS A O 1
ATOM 719 N N . ALA A 1 90 ? 3.112 -7.113 -17.377 1.00 76.50 90 ALA A N 1
ATOM 720 C CA . ALA A 1 90 ? 4.266 -6.584 -18.095 1.00 76.50 90 ALA A CA 1
ATOM 721 C C . ALA A 1 90 ? 5.525 -7.457 -17.937 1.00 76.50 90 ALA A C 1
ATOM 723 O O . ALA A 1 90 ? 6.487 -7.238 -18.673 1.00 76.50 90 ALA A O 1
ATOM 724 N N . ALA A 1 91 ? 5.514 -8.402 -16.989 1.00 66.31 91 ALA A N 1
ATOM 725 C CA . ALA A 1 91 ? 6.561 -9.394 -16.736 1.00 66.31 91 ALA A CA 1
ATOM 726 C C . ALA A 1 91 ? 6.400 -10.644 -17.618 1.00 66.31 91 ALA A C 1
ATOM 728 O O . ALA A 1 91 ? 7.444 -11.215 -18.007 1.00 66.31 91 ALA A O 1
#

Radius of gyration: 12.86 Å; Cα contacts (8 Å, |Δi|>4): 73; chains: 1; bounding box: 30×30×35 Å